Protein AF-A0A0F7VBY9-F1 (afdb_monomer_lite)

Radius of gyration: 22.03 Å; chains: 1; bounding box: 72×27×66 Å

Sequence (175 aa):
MEKEPFGWLVACRAFCVLCANLLYCFVSGFIPGHLGIAGMLTGNLVIAGLLYLLWLSAVSMGIFFLITSEEADARKTQNLVVAFCCSYCAVAGLSFFTNVAAIYGNTGSFVALDPVPFFSVSNLFSFNVPTLVLLSLLFIMWAAGFKMISEMDKVQAGDSLSAFSLSSFSGTSQH

pLDDT: mean 74.49, std 15.65, range [36.25, 94.06]

Structure (mmCIF, N/CA/C/O backbone):
data_AF-A0A0F7VBY9-F1
#
_entry.id   AF-A0A0F7VBY9-F1
#
loop_
_atom_site.group_PDB
_atom_site.id
_atom_site.type_symbol
_atom_site.label_atom_id
_atom_site.label_alt_id
_atom_site.label_comp_id
_atom_site.label_asym_id
_atom_site.label_entity_id
_atom_site.label_seq_id
_atom_site.pdbx_PDB_ins_code
_atom_site.Cartn_x
_atom_site.Cartn_y
_atom_site.Cartn_z
_atom_site.occupancy
_atom_site.B_iso_or_equiv
_atom_site.auth_seq_id
_atom_site.auth_comp_id
_atom_site.auth_asym_id
_atom_site.auth_atom_id
_atom_site.pdbx_PDB_model_num
ATOM 1 N N . MET A 1 1 ? 7.717 -4.569 -30.500 1.00 43.38 1 MET A N 1
ATOM 2 C CA . MET A 1 1 ? 7.264 -4.716 -29.105 1.00 43.38 1 MET A CA 1
ATOM 3 C C . MET A 1 1 ? 6.469 -6.003 -29.039 1.00 43.38 1 MET A C 1
ATOM 5 O O . MET A 1 1 ? 5.389 -6.058 -29.618 1.00 43.38 1 MET A O 1
ATOM 9 N N . GLU A 1 2 ? 7.040 -7.066 -28.474 1.00 48.47 2 GLU A N 1
ATOM 10 C CA . GLU A 1 2 ? 6.245 -8.253 -28.150 1.00 48.47 2 GLU A CA 1
ATOM 11 C C . GLU A 1 2 ? 5.104 -7.809 -27.233 1.00 48.47 2 GLU A C 1
ATOM 13 O O . GLU A 1 2 ? 5.320 -7.043 -26.295 1.00 48.47 2 GLU A O 1
ATOM 18 N N . LYS A 1 3 ? 3.869 -8.205 -27.557 1.00 57.94 3 LYS A N 1
ATOM 19 C CA . LYS A 1 3 ? 2.735 -7.958 -26.667 1.00 57.94 3 LYS A CA 1
ATOM 20 C C . LYS A 1 3 ? 3.030 -8.690 -25.365 1.00 57.94 3 LYS A C 1
ATOM 22 O O . LYS A 1 3 ? 3.086 -9.918 -25.368 1.00 57.94 3 LYS A O 1
ATOM 27 N N . GLU A 1 4 ? 3.204 -7.934 -24.286 1.00 64.25 4 GLU A N 1
ATOM 28 C CA . GLU A 1 4 ? 3.278 -8.485 -22.937 1.00 64.25 4 GLU A CA 1
ATOM 29 C C . GLU A 1 4 ? 2.122 -9.478 -22.732 1.00 64.25 4 GLU A C 1
ATOM 31 O O . GLU A 1 4 ? 0.989 -9.209 -23.161 1.00 64.25 4 GLU A O 1
ATOM 36 N N . PRO A 1 5 ? 2.385 -10.652 -22.135 1.00 76.62 5 PRO A N 1
ATOM 37 C CA . PRO A 1 5 ? 1.370 -11.678 -21.989 1.00 76.62 5 PRO A CA 1
ATOM 38 C C . PRO A 1 5 ? 0.191 -11.121 -21.189 1.00 76.62 5 PRO A C 1
ATOM 40 O O . PRO A 1 5 ? 0.371 -10.420 -20.197 1.00 76.62 5 PRO A O 1
ATOM 43 N N . PHE A 1 6 ? -1.035 -11.469 -21.583 1.00 75.62 6 PHE A N 1
ATOM 44 C CA . PHE A 1 6 ? -2.256 -10.989 -20.921 1.00 75.62 6 PHE A CA 1
ATOM 45 C C . PHE A 1 6 ? -2.226 -11.180 -19.390 1.00 75.62 6 PHE A C 1
ATOM 47 O O . PHE A 1 6 ? -2.711 -10.331 -18.645 1.00 75.62 6 PHE A O 1
ATOM 54 N N . GLY A 1 7 ? -1.585 -12.255 -18.916 1.00 76.00 7 GLY A N 1
ATOM 55 C CA . GLY A 1 7 ? -1.380 -12.516 -17.490 1.00 76.00 7 GLY A CA 1
ATOM 56 C C . GLY A 1 7 ? -0.550 -11.453 -16.758 1.00 76.00 7 GLY A C 1
ATOM 57 O O . GLY A 1 7 ? -0.862 -11.144 -15.611 1.00 76.00 7 GLY A O 1
ATOM 58 N N . TRP A 1 8 ? 0.444 -10.841 -17.409 1.00 78.12 8 TRP A N 1
ATOM 59 C CA . TRP A 1 8 ? 1.224 -9.742 -16.827 1.00 78.12 8 TRP A CA 1
ATOM 60 C C . TRP A 1 8 ? 0.342 -8.522 -16.558 1.00 78.12 8 TRP A C 1
ATOM 62 O O . TRP A 1 8 ? 0.345 -7.977 -15.456 1.00 78.12 8 TRP A O 1
ATOM 72 N N . LEU A 1 9 ? -0.503 -8.155 -17.523 1.00 79.75 9 LEU A N 1
ATOM 73 C CA . LEU A 1 9 ? -1.379 -6.993 -17.393 1.00 79.75 9 LEU A CA 1
ATOM 74 C C . LEU A 1 9 ? -2.411 -7.187 -16.271 1.00 79.75 9 LEU A C 1
ATOM 76 O O . LEU A 1 9 ? -2.681 -6.262 -15.504 1.00 79.75 9 LEU A O 1
ATOM 80 N N . VAL A 1 10 ? -2.943 -8.406 -16.128 1.00 83.38 10 VAL A N 1
ATOM 81 C CA . VAL A 1 10 ? -3.831 -8.781 -15.016 1.00 83.38 10 VAL A CA 1
ATOM 82 C C . VAL A 1 10 ? -3.100 -8.711 -13.670 1.00 83.38 10 VAL A C 1
ATOM 84 O O . VAL A 1 10 ? -3.651 -8.168 -12.711 1.00 83.38 10 VAL A O 1
ATOM 87 N N . ALA A 1 11 ? -1.859 -9.196 -13.590 1.00 83.31 11 ALA A N 1
ATOM 88 C CA . ALA A 1 11 ? -1.058 -9.131 -12.369 1.00 83.31 11 ALA A CA 1
ATOM 89 C C . ALA A 1 11 ? -0.756 -7.681 -11.954 1.00 83.31 11 ALA A C 1
ATOM 91 O O . ALA A 1 11 ? -0.967 -7.318 -10.796 1.00 83.31 11 ALA A O 1
ATOM 92 N N . CYS A 1 12 ? -0.358 -6.825 -12.900 1.00 84.00 12 CYS A N 1
ATOM 93 C CA . CYS A 1 12 ? -0.161 -5.396 -12.656 1.00 84.00 12 CYS A CA 1
ATOM 94 C C . CYS A 1 12 ? -1.446 -4.727 -12.159 1.00 84.00 12 CYS A C 1
ATOM 96 O O . CYS A 1 12 ? -1.410 -3.945 -11.212 1.00 84.00 12 CYS A O 1
ATOM 98 N N . ARG A 1 13 ? -2.603 -5.070 -12.737 1.00 85.81 13 ARG A N 1
ATOM 99 C CA . ARG A 1 13 ? -3.901 -4.561 -12.273 1.00 85.81 13 ARG A CA 1
ATOM 100 C C . ARG A 1 13 ? -4.214 -4.980 -10.840 1.00 85.81 13 ARG A C 1
ATOM 102 O O . ARG A 1 13 ? -4.592 -4.125 -10.042 1.00 85.81 13 ARG A O 1
ATOM 109 N N . ALA A 1 14 ? -4.035 -6.255 -10.505 1.00 87.38 14 ALA A N 1
ATOM 110 C CA . ALA A 1 14 ? -4.258 -6.754 -9.150 1.00 87.38 14 ALA A CA 1
ATOM 111 C C . ALA A 1 14 ? -3.337 -6.061 -8.132 1.00 87.38 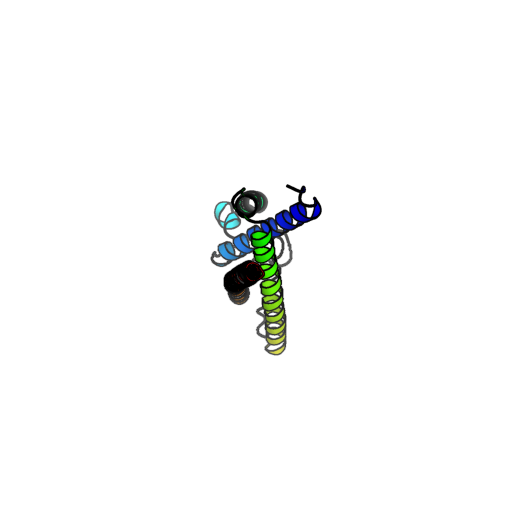14 ALA A C 1
ATOM 113 O O . ALA A 1 14 ? -3.792 -5.628 -7.073 1.00 87.38 14 ALA A O 1
ATOM 114 N N . PHE A 1 15 ? -2.066 -5.879 -8.493 1.00 89.12 15 PHE A N 1
ATOM 115 C CA . PHE A 1 15 ? -1.097 -5.131 -7.702 1.00 89.12 15 PHE A CA 1
ATOM 116 C C . PHE A 1 15 ? -1.539 -3.679 -7.459 1.00 89.12 15 PHE A C 1
ATOM 118 O O . PHE A 1 15 ? -1.546 -3.223 -6.318 1.00 89.12 15 PHE A O 1
ATOM 125 N N . CYS A 1 16 ? -1.987 -2.960 -8.492 1.00 90.75 16 CYS A N 1
ATOM 126 C CA . CYS A 1 16 ? -2.458 -1.583 -8.334 1.00 90.75 16 CYS A CA 1
ATOM 127 C C . CYS A 1 16 ? -3.679 -1.473 -7.407 1.00 90.75 16 CYS A C 1
ATOM 129 O O . CYS A 1 16 ? -3.751 -0.539 -6.607 1.00 90.75 16 CYS A O 1
ATOM 131 N N . VAL A 1 17 ? -4.620 -2.421 -7.487 1.00 90.00 17 VAL A N 1
ATOM 132 C CA . VAL A 1 17 ? -5.787 -2.472 -6.589 1.00 90.00 17 VAL A CA 1
ATOM 133 C C . VAL A 1 17 ? -5.344 -2.712 -5.147 1.00 90.00 17 VAL A C 1
ATOM 135 O O . VAL A 1 17 ? -5.829 -2.042 -4.235 1.00 90.00 17 VAL A O 1
ATOM 138 N N . LEU A 1 18 ? -4.384 -3.616 -4.936 1.00 88.62 18 LEU A N 1
ATOM 139 C CA . LEU A 1 18 ? -3.815 -3.880 -3.617 1.00 88.62 18 LEU A CA 1
ATOM 140 C C . LEU A 1 18 ? -3.132 -2.632 -3.040 1.00 88.62 18 LEU A C 1
ATOM 142 O O . LEU A 1 18 ? -3.399 -2.268 -1.896 1.00 88.62 18 LEU A O 1
ATOM 146 N N . CYS A 1 19 ? -2.316 -1.930 -3.830 1.00 89.38 19 CYS A N 1
ATOM 147 C CA . CYS A 1 19 ? -1.694 -0.674 -3.409 1.00 89.38 19 CYS A CA 1
ATOM 148 C C . CYS A 1 19 ? -2.734 0.399 -3.065 1.00 89.38 19 CYS A C 1
ATOM 150 O O . CYS A 1 19 ? -2.597 1.071 -2.045 1.00 89.38 19 CYS A O 1
ATOM 152 N N . ALA A 1 20 ? -3.788 0.545 -3.876 1.00 89.31 20 ALA A N 1
ATOM 153 C CA . ALA A 1 20 ? -4.869 1.494 -3.613 1.00 89.31 20 ALA A CA 1
ATOM 154 C C . ALA A 1 20 ? -5.595 1.189 -2.292 1.00 89.31 20 ALA A C 1
ATOM 156 O O . ALA A 1 20 ? -5.928 2.113 -1.545 1.00 89.31 20 ALA A O 1
ATOM 157 N N . ASN A 1 21 ? -5.797 -0.097 -1.990 1.00 87.06 21 ASN A N 1
ATOM 158 C CA . ASN A 1 21 ? -6.392 -0.554 -0.741 1.00 87.06 21 ASN A CA 1
ATOM 159 C C . ASN A 1 21 ? -5.482 -0.269 0.461 1.00 87.06 21 ASN A C 1
ATOM 161 O O . ASN A 1 21 ? -5.911 0.370 1.415 1.00 87.06 21 ASN A O 1
ATOM 165 N N . LEU A 1 22 ? -4.204 -0.653 0.391 1.00 85.06 22 LEU A N 1
ATOM 166 C CA . LEU A 1 22 ? -3.232 -0.390 1.458 1.00 85.06 22 LEU A CA 1
ATOM 167 C C . LEU A 1 22 ? -3.062 1.111 1.722 1.00 85.06 22 LEU A C 1
ATOM 169 O O . LEU A 1 22 ? -2.968 1.527 2.876 1.00 85.06 22 LEU A O 1
ATOM 173 N N . LEU A 1 23 ? -3.082 1.936 0.672 1.00 87.50 23 LEU A N 1
ATOM 174 C CA . LEU A 1 23 ? -3.062 3.390 0.807 1.00 87.50 23 LEU A CA 1
ATOM 175 C C . LEU A 1 23 ? -4.332 3.902 1.498 1.00 87.50 23 LEU A C 1
ATOM 177 O O . LEU A 1 23 ? -4.240 4.724 2.406 1.00 87.50 23 LEU A O 1
ATOM 181 N N . TYR A 1 24 ? -5.509 3.394 1.116 1.00 83.94 24 TYR A N 1
ATOM 182 C CA . TYR A 1 24 ? -6.765 3.745 1.781 1.00 83.94 24 TYR A CA 1
ATOM 183 C C . TYR A 1 24 ? -6.722 3.404 3.274 1.00 83.94 24 TYR A C 1
ATOM 185 O O . TYR A 1 24 ? -7.091 4.232 4.108 1.00 83.94 24 TYR A O 1
ATOM 193 N N . CYS A 1 25 ? -6.245 2.202 3.608 1.00 79.56 25 CYS A N 1
ATOM 194 C CA . CYS A 1 25 ? -6.063 1.728 4.975 1.00 79.56 25 CYS A CA 1
ATOM 195 C C . CYS A 1 25 ? -5.116 2.635 5.767 1.00 79.56 25 CYS A C 1
ATOM 197 O O . CYS A 1 25 ? -5.440 3.039 6.880 1.00 79.56 25 CYS A O 1
ATOM 199 N N . PHE A 1 26 ? -3.981 3.008 5.173 1.00 80.12 26 PHE A N 1
ATOM 200 C CA . PHE A 1 26 ? -3.000 3.885 5.802 1.00 80.12 26 PHE A CA 1
ATOM 201 C C . PHE A 1 26 ? -3.587 5.257 6.121 1.00 80.12 26 PHE A C 1
ATOM 203 O O . PHE A 1 26 ? -3.554 5.681 7.271 1.00 80.12 26 PHE A O 1
ATOM 210 N N . VAL A 1 27 ? -4.180 5.926 5.129 1.00 82.25 27 VAL A N 1
ATOM 211 C CA . VAL A 1 27 ? -4.742 7.270 5.319 1.00 82.25 27 VAL A CA 1
ATOM 212 C C . VAL A 1 27 ? -5.932 7.231 6.285 1.00 82.25 27 VAL A C 1
ATOM 214 O O . VAL A 1 27 ? -6.046 8.084 7.163 1.00 82.25 27 VAL A O 1
ATOM 217 N N . SER A 1 28 ? -6.795 6.219 6.168 1.00 77.44 28 SER A N 1
ATOM 218 C CA . SER A 1 28 ? -7.965 6.074 7.039 1.00 77.44 28 SER A CA 1
ATOM 219 C C . SER A 1 28 ? -7.611 5.709 8.476 1.00 77.44 28 SER A C 1
ATOM 221 O O . SER A 1 28 ? -8.368 6.056 9.373 1.00 77.44 28 SER A O 1
ATOM 223 N N . GLY A 1 29 ? -6.491 5.028 8.724 1.00 72.06 29 GLY A N 1
ATOM 224 C CA . GLY A 1 29 ? -6.123 4.632 10.082 1.00 72.06 29 GLY A CA 1
ATOM 225 C C . GLY A 1 29 ? -5.687 5.797 10.974 1.00 72.06 29 GLY A C 1
ATOM 226 O O . GLY A 1 29 ? -5.838 5.711 12.188 1.00 72.06 29 GLY A O 1
ATOM 227 N N . PHE A 1 30 ? -5.238 6.923 10.410 1.00 71.44 30 PHE A N 1
ATOM 228 C CA . PHE A 1 30 ? -4.969 8.144 11.191 1.00 71.44 30 PHE A CA 1
ATOM 229 C C . PHE A 1 30 ? -6.235 8.906 11.589 1.00 71.44 30 PHE A C 1
ATOM 231 O O . PHE A 1 30 ? -6.156 9.927 12.273 1.00 71.44 30 PHE A O 1
ATOM 238 N N . ILE A 1 31 ? -7.397 8.439 11.143 1.00 68.25 31 ILE A N 1
ATOM 239 C CA . ILE A 1 31 ? -8.653 9.150 11.268 1.00 68.25 31 ILE A CA 1
ATOM 240 C C . ILE A 1 31 ? -9.594 8.381 12.202 1.00 68.25 31 ILE A C 1
ATOM 242 O O . ILE A 1 31 ? -9.870 7.203 11.971 1.00 68.25 31 ILE A O 1
ATOM 246 N N . PRO A 1 32 ? -10.133 9.032 13.248 1.00 56.94 32 PRO A N 1
ATOM 247 C CA . PRO A 1 32 ? -11.097 8.392 14.128 1.00 56.94 32 PRO A CA 1
ATOM 248 C C . PRO A 1 32 ? -12.427 8.194 13.386 1.00 56.94 32 PRO A C 1
ATOM 250 O O . PRO A 1 32 ? -13.135 9.153 13.086 1.00 56.94 32 PRO A O 1
ATOM 253 N N . GLY A 1 33 ? -12.788 6.944 13.087 1.00 56.44 33 GLY A N 1
ATOM 254 C CA . GLY A 1 33 ? -14.079 6.631 12.478 1.00 56.44 33 GLY A CA 1
ATOM 255 C C . GLY A 1 33 ? -14.209 5.180 12.026 1.00 56.44 33 GLY A C 1
ATOM 256 O O . GLY A 1 33 ? -13.322 4.633 11.380 1.00 56.44 33 GLY A O 1
ATOM 257 N N . HIS A 1 34 ? -15.369 4.580 12.298 1.00 55.50 34 HIS A N 1
ATOM 258 C CA . HIS A 1 34 ? -15.693 3.175 12.012 1.00 55.50 34 HIS A CA 1
ATOM 259 C C . HIS A 1 34 ? -15.565 2.744 10.531 1.00 55.50 34 HIS A C 1
ATOM 261 O O . HIS A 1 34 ? -15.546 1.549 10.246 1.00 55.50 34 HIS A O 1
ATOM 267 N N . LEU A 1 35 ? -15.492 3.697 9.592 1.00 58.88 35 LEU A N 1
ATOM 268 C CA . LEU A 1 35 ? -15.455 3.478 8.136 1.00 58.88 35 LEU A CA 1
ATOM 269 C C . LEU A 1 35 ? -14.349 4.314 7.440 1.00 58.88 35 LEU A C 1
ATOM 271 O O . LEU A 1 35 ? -14.386 4.523 6.223 1.00 58.88 35 LEU A O 1
ATOM 275 N N . GLY A 1 36 ? -13.379 4.833 8.204 1.00 66.38 36 GLY A N 1
ATOM 276 C CA . GLY A 1 36 ? -12.319 5.705 7.684 1.00 66.38 36 GLY A CA 1
ATOM 277 C C . GLY A 1 36 ? -12.833 7.044 7.135 1.00 66.38 36 GLY A C 1
ATOM 278 O O . GLY A 1 36 ? -13.878 7.545 7.560 1.00 66.38 36 GLY A O 1
ATOM 279 N N . ILE A 1 37 ? -12.120 7.612 6.152 1.00 66.31 37 ILE A N 1
ATOM 280 C CA . ILE A 1 37 ? -12.456 8.915 5.535 1.00 66.31 37 ILE A CA 1
ATOM 281 C C . ILE A 1 37 ? -13.864 8.919 4.931 1.00 66.31 37 ILE A C 1
ATOM 283 O O . ILE A 1 37 ? -14.627 9.866 5.123 1.00 66.31 37 ILE A O 1
ATOM 287 N N . ALA A 1 38 ? -14.230 7.854 4.214 1.00 67.19 38 ALA A N 1
ATOM 288 C CA . ALA A 1 38 ? -15.540 7.750 3.572 1.00 67.19 38 ALA A CA 1
ATOM 289 C C . ALA A 1 38 ? -16.691 7.732 4.597 1.00 67.19 38 ALA A C 1
ATOM 291 O O . ALA A 1 38 ? -17.770 8.281 4.355 1.00 67.19 38 ALA A O 1
ATOM 292 N N . GLY A 1 39 ? -16.427 7.146 5.768 1.00 65.19 39 GLY A N 1
ATOM 293 C CA . GLY A 1 39 ? -17.310 7.163 6.927 1.00 65.19 39 GLY A CA 1
ATOM 294 C C . GLY A 1 39 ? -17.570 8.547 7.483 1.00 65.19 39 GLY A C 1
ATOM 295 O O . GLY A 1 39 ? -18.723 8.917 7.691 1.00 65.19 39 GLY A O 1
ATOM 296 N N . MET A 1 40 ? -16.498 9.310 7.700 1.00 66.00 40 MET A N 1
ATOM 297 C CA . MET A 1 40 ? -16.592 10.674 8.223 1.00 66.00 40 MET A CA 1
ATOM 298 C C . MET A 1 40 ? -17.413 11.594 7.324 1.00 66.00 40 MET A C 1
ATOM 300 O O . MET A 1 40 ? -18.140 12.447 7.821 1.00 66.00 40 MET A O 1
ATOM 304 N N . LEU A 1 41 ? -17.289 11.431 6.007 1.00 67.56 41 LEU A N 1
ATOM 305 C CA . LEU A 1 41 ? -17.942 12.307 5.037 1.00 67.56 41 LEU A CA 1
ATOM 306 C C . LEU A 1 41 ? -19.459 12.110 4.965 1.00 67.56 41 LEU A C 1
ATOM 308 O O . LEU A 1 41 ? -20.167 13.030 4.567 1.00 67.56 41 LEU A O 1
ATOM 312 N N . THR A 1 42 ? -19.960 10.913 5.280 1.00 74.25 42 THR A N 1
ATOM 313 C CA . THR A 1 42 ? -21.329 10.532 4.894 1.00 74.25 42 THR A CA 1
ATOM 314 C C . THR A 1 42 ? -22.161 9.941 6.022 1.00 74.25 42 THR A C 1
ATOM 316 O O . THR A 1 42 ? -23.382 10.077 5.994 1.00 74.25 42 THR A O 1
ATOM 319 N N . GLY A 1 43 ? -21.545 9.247 6.987 1.00 67.69 43 GLY A N 1
ATOM 320 C CA . GLY A 1 43 ? -22.254 8.503 8.035 1.00 67.69 43 GLY A CA 1
ATOM 321 C C . GLY A 1 43 ? -23.142 7.351 7.532 1.00 67.69 43 GLY A C 1
ATOM 322 O O . GLY A 1 43 ? -23.777 6.679 8.340 1.00 67.69 43 GLY A O 1
ATOM 323 N N . ASN A 1 44 ? -23.193 7.094 6.218 1.00 79.38 44 ASN A N 1
ATOM 324 C CA . ASN A 1 44 ? -24.030 6.073 5.592 1.00 79.38 44 ASN A CA 1
ATOM 325 C C . ASN A 1 44 ? -23.152 4.972 4.985 1.00 79.38 44 ASN A C 1
ATOM 327 O O . ASN A 1 44 ? -22.327 5.241 4.113 1.00 79.38 44 ASN A O 1
ATOM 331 N N . LEU A 1 45 ? -23.373 3.724 5.406 1.00 75.38 45 LEU A N 1
ATOM 332 C CA . LEU A 1 45 ? -22.583 2.563 4.982 1.00 75.38 45 LEU A CA 1
ATOM 333 C C . LEU A 1 45 ? -22.557 2.373 3.456 1.00 75.38 45 LEU A C 1
ATOM 335 O O . LEU A 1 45 ? -21.510 2.069 2.888 1.00 75.38 45 LEU A O 1
ATOM 339 N N . VAL A 1 46 ? -23.696 2.565 2.786 1.00 80.75 46 VAL A N 1
ATOM 340 C CA . VAL A 1 46 ? -23.821 2.366 1.334 1.00 80.75 46 VAL A CA 1
ATOM 341 C C . VAL A 1 46 ? -23.003 3.417 0.589 1.00 80.75 46 VAL A C 1
ATOM 343 O O . VAL A 1 46 ? -22.239 3.084 -0.315 1.00 80.75 46 VAL A O 1
ATOM 346 N N . ILE A 1 47 ? -23.113 4.681 1.003 1.00 82.19 47 ILE A N 1
ATOM 347 C CA . ILE A 1 47 ? -22.374 5.783 0.378 1.00 82.19 47 ILE A CA 1
ATOM 348 C C . ILE A 1 47 ? -20.874 5.647 0.667 1.00 82.19 47 ILE A C 1
ATOM 350 O O . ILE A 1 47 ? -20.063 5.804 -0.243 1.00 82.19 47 ILE A O 1
ATOM 354 N N . ALA A 1 48 ? -20.495 5.277 1.894 1.00 80.12 48 ALA A N 1
ATOM 355 C CA . ALA A 1 48 ? -19.105 5.009 2.248 1.00 80.12 48 ALA A CA 1
ATOM 356 C C . ALA A 1 48 ? -18.504 3.876 1.397 1.00 80.12 48 ALA A C 1
ATOM 358 O O . ALA A 1 48 ? -17.381 3.998 0.913 1.00 80.12 48 ALA A O 1
ATOM 359 N N . GLY A 1 49 ? -19.274 2.812 1.147 1.00 80.19 49 GLY A N 1
ATOM 360 C CA . GLY A 1 49 ? -18.888 1.727 0.249 1.00 80.19 49 GLY A CA 1
ATOM 361 C C . GLY A 1 49 ? -18.674 2.189 -1.195 1.00 80.19 49 GLY A C 1
ATOM 362 O O . GLY A 1 49 ? -17.669 1.838 -1.810 1.00 80.19 49 GLY A O 1
ATOM 363 N N . LEU A 1 50 ? -19.572 3.024 -1.730 1.00 86.00 50 LEU A N 1
ATOM 364 C CA . LEU A 1 50 ? -19.419 3.598 -3.073 1.00 86.00 50 LEU A CA 1
ATOM 365 C C . LEU A 1 50 ? -18.186 4.503 -3.178 1.00 86.00 50 LEU A C 1
ATOM 367 O O . LEU A 1 50 ? -17.450 4.415 -4.158 1.00 86.00 50 LEU A O 1
ATOM 371 N N . LEU A 1 51 ? -17.924 5.332 -2.165 1.00 85.88 51 LEU A N 1
ATOM 372 C CA . LEU A 1 51 ? -16.727 6.174 -2.104 1.00 85.88 51 LEU A CA 1
ATOM 373 C C . LEU A 1 51 ? -15.441 5.345 -2.019 1.00 85.88 51 LEU A C 1
ATOM 375 O O . LEU A 1 51 ? -14.452 5.691 -2.659 1.00 85.88 51 LEU A O 1
ATOM 379 N N . TYR A 1 52 ? -15.453 4.234 -1.282 1.00 84.69 52 TYR A N 1
ATOM 380 C CA . TYR A 1 52 ? -14.323 3.310 -1.233 1.00 84.69 52 TYR A CA 1
ATOM 381 C C . TYR A 1 52 ? -14.071 2.632 -2.590 1.00 84.69 52 TYR A C 1
ATOM 383 O O . TYR A 1 52 ? -12.931 2.577 -3.047 1.00 84.69 52 TYR A O 1
ATOM 391 N N . LEU A 1 53 ? -15.117 2.185 -3.294 1.00 87.50 53 LEU A N 1
ATOM 392 C CA . LEU A 1 53 ? -14.980 1.644 -4.654 1.00 87.50 53 LEU A CA 1
ATOM 393 C C . LEU A 1 53 ? -14.474 2.704 -5.645 1.00 87.50 53 LEU A C 1
ATOM 395 O O . LEU A 1 53 ? -13.616 2.418 -6.486 1.00 87.50 53 LEU A O 1
ATOM 399 N N . LEU A 1 54 ? -14.965 3.940 -5.526 1.00 90.56 54 LEU A N 1
ATOM 400 C CA . LEU A 1 54 ? -14.484 5.073 -6.313 1.00 90.56 54 LEU A CA 1
ATOM 401 C C . LEU A 1 54 ? -12.994 5.320 -6.050 1.00 90.56 54 LEU A C 1
ATOM 403 O O . LEU A 1 54 ? -12.221 5.455 -6.993 1.00 90.56 54 LEU A O 1
ATOM 407 N N . TRP A 1 55 ? -12.571 5.313 -4.785 1.00 89.38 55 TRP A N 1
ATOM 408 C CA . TRP A 1 55 ? -11.164 5.430 -4.413 1.00 89.38 55 TRP A CA 1
ATOM 409 C C . TRP A 1 55 ? -10.319 4.311 -5.021 1.00 89.38 55 TRP A C 1
ATOM 411 O O . TRP A 1 55 ? -9.329 4.593 -5.695 1.00 89.38 55 TRP A O 1
ATOM 421 N N . LEU A 1 56 ? -10.716 3.048 -4.823 1.00 90.25 56 LEU A N 1
ATOM 422 C CA . LEU A 1 56 ? -9.984 1.896 -5.351 1.00 90.25 56 LEU A CA 1
ATOM 423 C C . LEU A 1 56 ? -9.806 1.998 -6.863 1.00 90.25 56 LEU A C 1
ATOM 425 O O . LEU A 1 56 ? -8.696 1.824 -7.356 1.00 90.25 56 LEU A O 1
ATOM 429 N N . SER A 1 57 ? -10.876 2.312 -7.592 1.00 90.25 57 SER A N 1
ATOM 430 C CA . SER A 1 57 ? -10.827 2.438 -9.050 1.00 90.25 57 SER A CA 1
ATOM 431 C C . SER A 1 57 ? -9.966 3.619 -9.507 1.00 90.25 57 SER A C 1
ATOM 433 O O . SER A 1 57 ? -9.089 3.429 -10.348 1.00 90.25 57 SER A O 1
ATOM 435 N N . ALA A 1 58 ? -10.150 4.811 -8.931 1.00 92.44 58 ALA A N 1
ATOM 436 C CA . ALA A 1 58 ? -9.407 6.010 -9.309 1.00 92.44 58 ALA A CA 1
ATOM 437 C C . ALA A 1 58 ? -7.908 5.883 -8.997 1.00 92.44 58 ALA A C 1
ATOM 439 O O . ALA A 1 58 ? -7.068 6.100 -9.872 1.00 92.44 58 ALA A O 1
ATOM 440 N N . VAL A 1 59 ? -7.562 5.475 -7.774 1.00 92.62 59 VAL A N 1
ATOM 441 C CA . VAL A 1 59 ? -6.167 5.344 -7.337 1.00 92.62 59 VAL A CA 1
ATOM 442 C C . VAL A 1 59 ? -5.488 4.173 -8.037 1.00 92.62 59 VAL A C 1
ATOM 444 O O . VAL A 1 59 ? -4.372 4.330 -8.524 1.00 92.62 59 VAL A O 1
ATOM 447 N N . SER A 1 60 ? -6.156 3.022 -8.176 1.00 91.88 60 SER A N 1
ATOM 448 C CA . SER A 1 60 ? -5.585 1.898 -8.926 1.00 91.88 60 SER A CA 1
ATOM 449 C C . SER A 1 60 ? -5.356 2.253 -10.392 1.00 91.88 60 SER A C 1
ATOM 451 O O . SER A 1 60 ? -4.356 1.813 -10.953 1.00 91.88 60 SER A O 1
ATOM 453 N N . MET A 1 61 ? -6.258 3.007 -11.030 1.00 89.81 61 MET A N 1
ATOM 454 C CA . MET A 1 61 ? -6.051 3.482 -12.400 1.00 89.81 61 MET A CA 1
ATOM 455 C C . MET A 1 61 ? -4.866 4.442 -12.471 1.00 89.81 61 MET A C 1
ATOM 457 O O . MET A 1 61 ? -4.025 4.275 -13.347 1.00 89.81 61 MET A O 1
ATOM 461 N N . GLY A 1 62 ? -4.761 5.390 -11.536 1.00 89.12 62 GLY A N 1
ATOM 462 C CA . GLY A 1 62 ? -3.629 6.315 -11.458 1.00 89.12 62 GLY A CA 1
ATOM 463 C C . GLY A 1 62 ? -2.289 5.592 -11.310 1.00 89.12 62 GLY A C 1
ATOM 464 O O . GLY A 1 62 ? -1.375 5.838 -12.090 1.00 89.12 62 GLY A O 1
ATOM 465 N N . ILE A 1 63 ? -2.190 4.641 -10.373 1.00 89.25 63 ILE A N 1
ATOM 466 C CA . ILE A 1 63 ? -0.984 3.817 -10.190 1.00 89.25 63 ILE A CA 1
ATOM 467 C C . ILE A 1 63 ? -0.687 3.022 -11.462 1.00 89.25 63 ILE A C 1
ATOM 469 O O . ILE A 1 63 ? 0.460 2.990 -11.893 1.00 89.25 63 ILE A O 1
ATOM 473 N N . PHE A 1 64 ? -1.704 2.418 -12.083 1.00 88.38 64 PHE A N 1
ATOM 474 C CA . PHE A 1 64 ? -1.528 1.656 -13.316 1.00 88.38 64 PHE A CA 1
ATOM 475 C C . PHE A 1 64 ? -0.947 2.528 -14.436 1.00 88.38 64 PHE A C 1
ATOM 477 O O . PHE A 1 64 ? 0.065 2.163 -15.018 1.00 88.38 64 PHE A O 1
ATOM 484 N N . PHE A 1 65 ? -1.510 3.715 -14.675 1.00 85.81 65 PHE A N 1
ATOM 485 C CA . PHE A 1 65 ? -0.970 4.653 -15.663 1.00 85.81 65 PHE A CA 1
ATOM 486 C C . PHE A 1 65 ? 0.466 5.085 -15.356 1.00 85.81 65 PHE A C 1
ATOM 488 O O . PHE A 1 65 ? 1.248 5.245 -16.285 1.00 85.81 65 PHE A O 1
ATOM 495 N N . LEU A 1 66 ? 0.829 5.246 -14.080 1.00 83.38 66 LEU A N 1
ATOM 496 C CA . LEU A 1 66 ? 2.196 5.597 -13.684 1.00 83.38 66 LEU A CA 1
ATOM 497 C C . LEU A 1 66 ? 3.207 4.476 -13.959 1.00 83.38 66 LEU A C 1
ATOM 499 O O . LEU A 1 66 ? 4.358 4.771 -14.266 1.00 83.38 66 LEU A O 1
ATOM 503 N N . ILE A 1 67 ? 2.803 3.208 -13.832 1.00 81.94 67 ILE A N 1
ATOM 504 C CA . ILE A 1 67 ? 3.696 2.056 -14.052 1.00 81.94 67 ILE A CA 1
ATOM 505 C C . ILE A 1 67 ? 3.675 1.536 -15.496 1.00 81.94 67 ILE A C 1
ATOM 507 O O . ILE A 1 67 ? 4.559 0.768 -15.865 1.00 81.94 67 ILE A O 1
ATOM 511 N N . THR A 1 68 ? 2.669 1.905 -16.296 1.00 76.19 68 THR A N 1
ATOM 512 C CA . THR A 1 68 ? 2.535 1.493 -17.706 1.00 76.19 68 THR A CA 1
ATOM 513 C C . THR A 1 68 ? 2.644 2.651 -18.699 1.00 76.19 68 THR A C 1
ATOM 515 O O . THR A 1 68 ? 2.316 2.463 -19.869 1.00 76.19 68 THR A O 1
ATOM 518 N N . SER A 1 69 ? 3.013 3.860 -18.269 1.00 73.38 69 SER A N 1
ATOM 519 C CA . SER A 1 69 ? 3.304 4.955 -19.201 1.00 73.38 69 SER A CA 1
ATOM 520 C C . SER A 1 69 ? 4.489 4.576 -20.097 1.00 73.38 69 SER A C 1
ATOM 522 O O . SER A 1 69 ? 5.339 3.790 -19.691 1.00 73.38 69 SER A O 1
ATOM 524 N N . GLU A 1 70 ? 4.573 5.127 -21.314 1.00 55.47 70 GLU A N 1
ATOM 525 C CA . GLU A 1 70 ? 5.645 4.802 -22.282 1.00 55.47 70 GLU A CA 1
ATOM 526 C C . GLU A 1 70 ? 7.073 5.068 -21.755 1.00 55.47 70 GLU A C 1
ATOM 528 O O . GLU A 1 70 ? 8.039 4.554 -22.309 1.00 55.47 70 GLU A O 1
ATOM 533 N N . GLU A 1 71 ? 7.219 5.823 -20.662 1.00 55.50 71 GLU A N 1
ATOM 534 C CA . GLU A 1 71 ? 8.494 6.065 -19.970 1.00 55.50 71 GLU A CA 1
ATOM 535 C C . GLU A 1 71 ? 8.858 4.982 -18.931 1.00 55.50 71 GLU A C 1
ATOM 537 O O . GLU A 1 71 ? 9.982 4.951 -18.420 1.00 55.50 71 GLU A O 1
ATOM 542 N N . ALA A 1 72 ? 7.919 4.107 -18.568 1.00 59.94 72 ALA A N 1
ATOM 543 C CA . ALA A 1 72 ? 8.108 3.070 -17.565 1.00 59.94 72 ALA A CA 1
ATOM 544 C C . ALA A 1 72 ? 8.595 1.766 -18.217 1.00 59.94 72 ALA A C 1
ATOM 546 O O . ALA A 1 72 ? 7.836 1.024 -18.833 1.00 59.94 72 ALA A O 1
ATOM 547 N N . ASP A 1 73 ? 9.885 1.473 -18.049 1.00 71.62 73 ASP A N 1
ATOM 548 C CA . ASP A 1 73 ? 10.487 0.195 -18.438 1.00 71.62 73 ASP A CA 1
ATOM 549 C C . ASP A 1 73 ? 9.787 -0.981 -17.721 1.00 71.62 73 ASP A C 1
ATOM 551 O O . ASP A 1 73 ?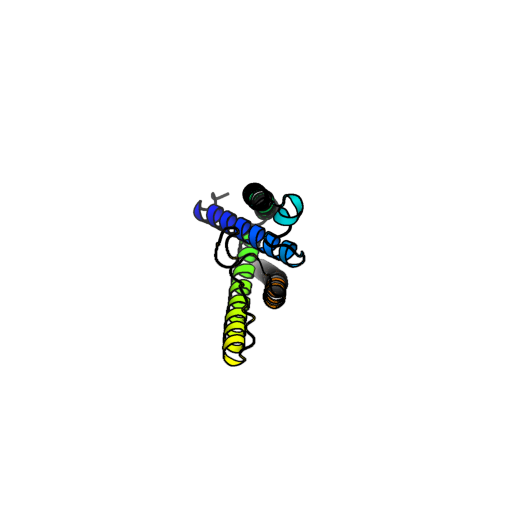 9.629 -0.969 -16.495 1.00 71.62 73 ASP A O 1
ATOM 555 N N . ALA A 1 74 ? 9.399 -2.022 -18.466 1.00 76.06 74 ALA A N 1
ATOM 556 C CA . ALA A 1 74 ? 8.764 -3.229 -17.933 1.00 76.06 74 ALA A CA 1
ATOM 557 C C . ALA A 1 74 ? 9.582 -3.856 -16.793 1.00 76.06 74 ALA A C 1
ATOM 559 O O . ALA A 1 74 ? 9.022 -4.304 -15.787 1.00 76.06 74 ALA A O 1
ATOM 560 N N . ARG A 1 75 ? 10.918 -3.804 -16.896 1.00 78.75 75 ARG A N 1
ATOM 561 C CA . ARG A 1 75 ? 11.833 -4.275 -15.848 1.00 78.75 75 ARG A CA 1
ATOM 562 C C . ARG A 1 75 ? 11.697 -3.463 -14.560 1.00 78.75 75 ARG A C 1
ATOM 564 O O . ARG A 1 75 ? 11.691 -4.022 -13.467 1.00 78.75 75 ARG A O 1
ATOM 571 N N . LYS A 1 76 ? 11.512 -2.145 -14.666 1.00 82.62 76 LYS A N 1
ATOM 572 C CA . LYS A 1 76 ? 11.294 -1.260 -13.513 1.00 82.62 76 LYS A CA 1
ATOM 573 C C . LYS A 1 76 ? 9.983 -1.596 -12.801 1.00 82.62 76 LYS A C 1
ATOM 575 O O . LYS A 1 76 ? 9.954 -1.646 -11.572 1.00 82.62 76 LYS A O 1
ATOM 580 N N . THR A 1 77 ? 8.926 -1.883 -13.557 1.00 83.56 77 THR A N 1
ATOM 581 C CA . THR A 1 77 ? 7.632 -2.312 -13.005 1.00 83.56 77 THR A CA 1
ATOM 582 C C . THR A 1 77 ? 7.729 -3.682 -12.337 1.00 83.56 77 THR A C 1
ATOM 584 O O . THR A 1 77 ? 7.213 -3.861 -11.235 1.00 83.56 77 THR A O 1
ATOM 587 N N . GLN A 1 78 ? 8.462 -4.631 -12.924 1.00 84.25 78 GLN A N 1
ATOM 588 C CA . GLN A 1 78 ? 8.744 -5.920 -12.286 1.00 84.25 78 GLN A CA 1
ATOM 589 C C . GLN A 1 78 ? 9.517 -5.747 -10.973 1.00 84.25 78 GLN A C 1
ATOM 591 O O . GLN A 1 78 ? 9.097 -6.280 -9.947 1.00 84.25 78 GLN A O 1
ATOM 596 N N . ASN A 1 79 ? 10.581 -4.940 -10.964 1.00 87.19 79 ASN A N 1
ATOM 597 C CA . ASN A 1 79 ? 11.361 -4.644 -9.760 1.00 87.19 79 ASN A CA 1
ATOM 598 C C . ASN A 1 79 ? 10.504 -4.007 -8.658 1.00 87.19 79 ASN A C 1
ATOM 600 O O . ASN A 1 79 ? 10.661 -4.335 -7.481 1.00 87.19 79 ASN A O 1
ATOM 604 N N . LEU A 1 80 ? 9.574 -3.123 -9.032 1.00 88.81 80 LEU A N 1
ATOM 605 C CA . LEU A 1 80 ? 8.634 -2.501 -8.104 1.00 88.81 80 LEU A CA 1
ATOM 606 C C . LEU A 1 80 ? 7.728 -3.542 -7.430 1.00 88.81 80 LEU A C 1
ATOM 608 O O . LEU A 1 80 ? 7.569 -3.507 -6.208 1.00 88.81 80 LEU A O 1
ATOM 612 N N . VAL A 1 81 ? 7.164 -4.468 -8.210 1.00 88.31 81 VAL A N 1
ATOM 613 C CA . VAL A 1 81 ? 6.285 -5.536 -7.706 1.00 88.31 81 VAL A CA 1
ATOM 614 C C . VAL A 1 81 ? 7.069 -6.547 -6.867 1.00 88.31 81 VAL A C 1
ATOM 616 O O . VAL A 1 81 ? 6.615 -6.934 -5.794 1.00 88.31 81 VAL A O 1
ATOM 619 N N . VAL A 1 82 ? 8.272 -6.939 -7.295 1.00 89.12 82 VAL A N 1
ATOM 620 C CA . VAL A 1 82 ? 9.138 -7.860 -6.538 1.00 89.12 82 VAL A CA 1
ATOM 621 C C . VAL A 1 82 ? 9.531 -7.254 -5.190 1.00 89.12 82 VAL A C 1
ATOM 623 O O . VAL A 1 82 ? 9.387 -7.913 -4.159 1.00 89.12 82 VAL A O 1
ATOM 626 N N . ALA A 1 83 ? 9.958 -5.987 -5.168 1.00 90.06 83 ALA A N 1
ATOM 627 C CA . ALA A 1 83 ? 10.268 -5.277 -3.928 1.00 90.06 83 ALA A CA 1
ATOM 628 C C . ALA A 1 83 ? 9.073 -5.255 -2.966 1.00 90.06 83 ALA A C 1
ATOM 630 O O . ALA A 1 83 ? 9.246 -5.447 -1.759 1.00 90.06 83 ALA A O 1
ATOM 631 N N . PHE A 1 84 ? 7.863 -5.049 -3.497 1.00 90.94 84 PHE A N 1
ATOM 632 C CA . PHE A 1 84 ? 6.639 -5.088 -2.708 1.00 90.94 84 PHE A CA 1
ATOM 633 C C . PHE A 1 84 ? 6.399 -6.477 -2.113 1.00 90.94 84 PHE A C 1
ATOM 635 O O . PHE A 1 84 ? 6.238 -6.583 -0.902 1.00 90.94 84 PHE A O 1
ATOM 642 N N . CYS A 1 85 ? 6.426 -7.538 -2.924 1.00 89.31 85 CYS A N 1
ATOM 643 C CA . CYS A 1 85 ? 6.189 -8.907 -2.460 1.00 89.31 85 CYS A CA 1
ATOM 644 C C . CYS A 1 85 ? 7.176 -9.319 -1.361 1.00 89.31 85 CYS A C 1
ATOM 646 O O . CYS A 1 85 ? 6.763 -9.828 -0.321 1.00 89.31 85 CYS A O 1
ATOM 648 N N . CYS A 1 86 ? 8.470 -9.040 -1.546 1.00 91.12 86 CYS A N 1
ATOM 649 C CA . CYS A 1 86 ? 9.494 -9.332 -0.542 1.00 91.12 86 CYS A CA 1
ATOM 650 C C . CYS A 1 86 ? 9.243 -8.574 0.770 1.00 91.12 86 CYS A C 1
ATOM 652 O O . CYS A 1 86 ? 9.330 -9.150 1.855 1.00 91.12 86 CYS A O 1
ATOM 654 N N . SER A 1 87 ? 8.890 -7.290 0.672 1.00 91.94 87 SER A N 1
ATOM 655 C CA . SER A 1 87 ? 8.580 -6.459 1.839 1.00 91.94 87 SER A CA 1
ATOM 656 C C . SER A 1 87 ? 7.315 -6.940 2.547 1.00 91.94 87 SER A C 1
ATOM 658 O O . SER A 1 87 ? 7.296 -7.037 3.772 1.00 91.94 87 SER A O 1
ATOM 660 N N . TYR A 1 88 ? 6.285 -7.314 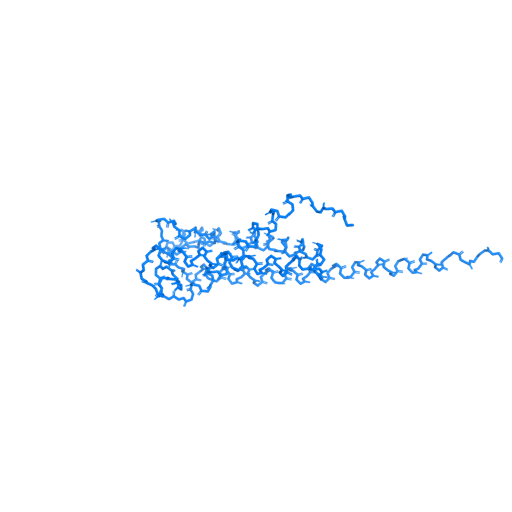1.785 1.00 89.69 88 TYR A N 1
ATOM 661 C CA . TYR A 1 88 ? 5.046 -7.875 2.311 1.00 89.69 88 TYR A CA 1
ATOM 662 C C . TYR A 1 88 ? 5.303 -9.162 3.086 1.00 89.69 88 TYR A C 1
ATOM 664 O O . TYR A 1 88 ? 4.876 -9.269 4.229 1.00 89.69 88 TYR A O 1
ATOM 672 N N . CYS A 1 89 ? 6.064 -10.105 2.522 1.00 88.75 89 CYS A N 1
ATOM 673 C CA . CYS A 1 89 ? 6.445 -11.338 3.209 1.00 88.75 89 CYS A CA 1
ATOM 674 C C . CYS A 1 89 ? 7.176 -11.067 4.533 1.00 88.75 89 CYS A C 1
ATOM 676 O O . CYS A 1 89 ? 6.861 -11.692 5.545 1.00 88.75 89 CYS A O 1
ATOM 678 N N . ALA A 1 90 ? 8.121 -10.122 4.546 1.00 89.00 90 ALA A N 1
ATOM 679 C CA . ALA A 1 90 ? 8.860 -9.768 5.756 1.00 89.00 90 ALA A CA 1
ATOM 680 C C . ALA A 1 90 ? 7.937 -9.190 6.841 1.00 89.00 90 ALA A C 1
ATOM 682 O O . ALA A 1 90 ? 7.964 -9.635 7.990 1.00 89.00 90 ALA A O 1
ATOM 683 N N . VAL A 1 91 ? 7.078 -8.236 6.477 1.00 88.62 91 VAL A N 1
ATOM 684 C CA . VAL A 1 91 ? 6.156 -7.593 7.421 1.00 88.62 91 VAL A CA 1
ATOM 685 C C . VAL A 1 91 ? 5.038 -8.542 7.863 1.00 88.62 91 VAL A C 1
ATOM 687 O O . VAL A 1 91 ? 4.655 -8.518 9.030 1.00 88.62 91 VAL A O 1
ATOM 690 N N . ALA A 1 92 ? 4.560 -9.433 6.994 1.00 85.62 92 ALA A N 1
ATOM 691 C CA . ALA A 1 92 ? 3.612 -10.489 7.351 1.00 85.62 92 ALA A CA 1
ATOM 692 C C . ALA A 1 92 ? 4.220 -11.466 8.368 1.00 85.62 92 ALA A C 1
ATOM 694 O O . ALA A 1 92 ? 3.574 -11.808 9.358 1.00 85.62 92 ALA A O 1
ATOM 695 N N . GLY A 1 93 ? 5.490 -11.843 8.187 1.00 84.69 93 GLY A N 1
ATOM 696 C CA . GLY A 1 93 ? 6.237 -12.618 9.177 1.00 84.69 93 GLY A CA 1
ATOM 697 C C . GLY A 1 93 ? 6.331 -11.900 10.527 1.00 84.69 93 GLY A C 1
ATOM 698 O O . GLY A 1 93 ? 6.054 -12.498 11.565 1.00 84.69 93 GLY A O 1
ATOM 699 N N . LEU A 1 94 ? 6.639 -10.599 10.528 1.00 86.12 94 LEU A N 1
ATOM 700 C CA . LEU A 1 94 ? 6.643 -9.791 11.754 1.00 86.12 94 LEU A CA 1
ATOM 701 C C . LEU A 1 94 ? 5.260 -9.740 12.412 1.00 86.12 94 LEU A C 1
ATOM 703 O O . LEU A 1 94 ? 5.164 -9.954 13.617 1.00 86.12 94 LEU A O 1
ATOM 707 N N . SER A 1 95 ? 4.201 -9.526 11.628 1.00 84.94 95 SER A N 1
ATOM 708 C CA . SER A 1 95 ? 2.812 -9.531 12.101 1.00 84.94 95 SER A CA 1
ATOM 709 C C . SER A 1 95 ? 2.431 -10.857 12.764 1.00 84.94 95 SER A C 1
ATOM 711 O O . SER A 1 95 ? 1.670 -10.872 13.730 1.00 84.94 95 SER A O 1
ATOM 713 N N . PHE A 1 96 ? 2.937 -11.981 12.255 1.00 84.12 96 PHE A N 1
ATOM 714 C CA . PHE A 1 96 ? 2.722 -13.284 12.872 1.00 84.12 96 PHE A CA 1
ATOM 715 C C . PHE A 1 96 ? 3.377 -13.350 14.258 1.00 84.12 96 PHE A C 1
ATOM 717 O O . PHE A 1 96 ? 2.707 -13.671 15.239 1.00 84.12 96 PHE A O 1
ATOM 724 N N . P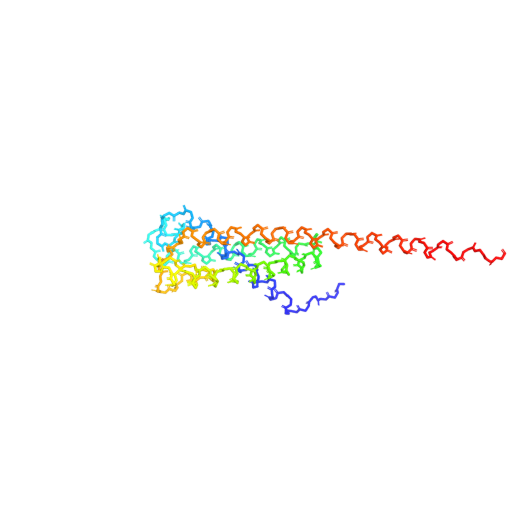HE A 1 97 ? 4.657 -12.984 14.371 1.00 84.00 97 PHE A N 1
ATOM 725 C CA . PHE A 1 97 ? 5.365 -13.013 15.655 1.00 84.00 97 PHE A CA 1
ATOM 726 C C . PHE A 1 97 ? 4.788 -12.031 16.679 1.00 84.00 97 PHE A C 1
ATOM 728 O O . PHE A 1 97 ? 4.687 -12.377 17.857 1.00 84.00 97 PHE A O 1
ATOM 735 N N . THR A 1 98 ? 4.367 -10.835 16.257 1.00 80.88 98 THR A N 1
ATOM 736 C CA . THR A 1 98 ? 3.718 -9.868 17.154 1.00 80.88 98 THR A CA 1
ATOM 737 C C . THR A 1 98 ? 2.384 -10.393 17.671 1.00 80.88 98 THR A C 1
ATOM 739 O O . THR A 1 98 ? 2.105 -10.257 18.860 1.00 80.88 98 THR A O 1
ATOM 742 N N . ASN A 1 99 ? 1.590 -11.054 16.824 1.00 82.81 99 ASN A N 1
ATOM 743 C CA . ASN A 1 99 ? 0.334 -11.677 17.239 1.00 82.81 99 ASN A CA 1
ATOM 744 C C . ASN A 1 99 ? 0.563 -12.842 18.206 1.00 82.81 99 ASN A C 1
ATOM 746 O O . ASN A 1 99 ? -0.130 -12.938 19.216 1.00 82.81 99 ASN A O 1
ATOM 750 N N . VAL A 1 100 ? 1.568 -13.685 17.958 1.00 82.81 100 VAL A N 1
ATOM 751 C CA . VAL A 1 100 ? 1.963 -14.751 18.891 1.00 82.81 100 VAL A CA 1
ATOM 752 C C . VAL A 1 100 ? 2.369 -14.161 20.247 1.00 82.81 100 VAL A C 1
ATOM 754 O O . VAL A 1 100 ? 1.871 -14.600 21.284 1.00 82.81 100 VAL A O 1
ATOM 757 N N . ALA A 1 101 ? 3.209 -13.124 20.258 1.00 82.38 101 ALA A N 1
ATOM 758 C CA . ALA A 1 101 ? 3.614 -12.441 21.485 1.00 82.38 101 ALA A CA 1
ATOM 759 C C . ALA A 1 101 ? 2.424 -11.804 22.223 1.00 82.38 101 ALA A C 1
ATOM 761 O O . ALA A 1 101 ? 2.363 -11.874 23.449 1.00 82.38 101 ALA A O 1
ATOM 762 N N . ALA A 1 102 ? 1.456 -11.231 21.501 1.00 79.38 102 ALA A N 1
ATOM 763 C CA . ALA A 1 102 ? 0.248 -10.657 22.088 1.00 79.38 102 ALA A CA 1
ATOM 764 C C . ALA A 1 102 ? -0.655 -11.710 22.757 1.00 79.38 102 ALA A C 1
ATOM 766 O O . ALA A 1 102 ? -1.240 -11.425 23.804 1.00 79.38 102 ALA A O 1
ATOM 767 N N . ILE A 1 103 ? -0.728 -12.927 22.200 1.00 80.88 103 ILE A N 1
ATOM 768 C CA . ILE A 1 103 ? -1.438 -14.063 22.814 1.00 80.88 103 ILE A CA 1
ATOM 769 C C . ILE A 1 103 ? -0.747 -14.471 24.116 1.00 80.88 103 ILE A C 1
ATOM 771 O O . ILE A 1 103 ? -1.395 -14.537 25.158 1.00 80.88 103 ILE A O 1
ATOM 775 N N . TYR A 1 104 ? 0.569 -14.704 24.080 1.00 83.62 104 TYR A N 1
ATOM 776 C CA . TYR A 1 104 ? 1.321 -15.126 25.268 1.00 83.62 104 TYR A CA 1
ATOM 777 C C . TYR A 1 104 ? 1.401 -14.038 26.348 1.00 83.62 104 TYR A C 1
ATOM 779 O O . TYR A 1 104 ? 1.412 -14.351 27.535 1.00 83.62 104 TYR A O 1
ATOM 787 N N . GLY A 1 105 ? 1.442 -12.768 25.946 1.00 80.25 105 GLY A N 1
ATOM 788 C CA . GLY A 1 105 ? 1.468 -11.611 26.841 1.00 80.25 105 GLY A CA 1
ATOM 789 C C . GLY A 1 105 ? 0.090 -11.127 27.300 1.00 80.25 105 GLY A C 1
ATOM 790 O O . GLY A 1 105 ? 0.025 -10.177 28.073 1.00 80.25 105 GLY A O 1
ATOM 791 N N . ASN A 1 106 ? -0.999 -11.745 26.827 1.00 77.50 106 ASN A N 1
ATOM 792 C CA . ASN A 1 106 ? -2.386 -11.385 27.134 1.00 77.50 106 ASN A CA 1
ATOM 793 C C . ASN A 1 106 ? -2.716 -9.886 26.931 1.00 77.50 106 ASN A C 1
ATOM 795 O O . ASN A 1 106 ? -3.474 -9.292 27.696 1.00 77.50 106 ASN A O 1
ATOM 799 N N . THR A 1 107 ? -2.131 -9.253 25.909 1.00 71.25 107 THR A N 1
ATOM 800 C CA . THR A 1 107 ? -2.304 -7.813 25.635 1.00 71.25 107 THR A CA 1
ATOM 801 C C . THR A 1 107 ? -3.498 -7.503 24.728 1.00 71.25 107 THR A C 1
ATOM 803 O O . THR A 1 107 ? -3.880 -6.341 24.610 1.00 71.25 107 THR A O 1
ATOM 806 N N . GLY A 1 108 ? -4.098 -8.512 24.078 1.00 62.50 108 GLY A N 1
ATOM 807 C CA . GLY A 1 108 ? -5.333 -8.393 23.282 1.00 62.50 108 GLY A CA 1
ATOM 808 C C . GLY A 1 108 ? -5.246 -7.522 22.017 1.00 62.50 108 GLY A C 1
ATOM 809 O O . GLY A 1 108 ? -6.245 -7.360 21.320 1.00 62.50 108 GLY A O 1
ATOM 810 N N . SER A 1 109 ? -4.075 -6.959 21.701 1.00 66.06 109 SER A N 1
ATOM 811 C CA . SER A 1 109 ? -3.870 -6.065 20.557 1.00 66.06 109 SER A CA 1
ATOM 812 C C . SER A 1 109 ? -3.269 -6.828 19.378 1.00 66.06 109 SER A C 1
ATOM 814 O O . SER A 1 109 ? -2.056 -7.017 19.296 1.00 66.06 109 SER A O 1
ATOM 816 N N . PHE A 1 110 ? -4.136 -7.284 18.476 1.00 69.12 110 PHE A N 1
ATOM 817 C CA . PHE A 1 110 ? -3.755 -8.068 17.301 1.00 69.12 110 PHE A CA 1
ATOM 818 C C . PHE A 1 110 ? -3.508 -7.180 16.087 1.00 69.12 110 PHE A C 1
ATOM 820 O O . PHE A 1 110 ? -4.290 -6.282 15.786 1.00 69.12 110 PHE A O 1
ATOM 827 N N . VAL A 1 111 ? -2.433 -7.447 15.364 1.00 68.81 111 VAL A N 1
ATOM 828 C CA . VAL A 1 111 ? -2.139 -6.840 14.073 1.00 68.81 111 VAL A CA 1
ATOM 829 C C . VAL A 1 111 ? -2.965 -7.532 12.996 1.00 68.81 111 VAL A C 1
ATOM 831 O O . VAL A 1 111 ? -2.915 -8.757 12.862 1.00 68.81 111 VAL A O 1
ATOM 834 N N . ALA A 1 112 ? -3.658 -6.735 12.188 1.00 68.69 112 ALA A N 1
ATOM 835 C CA . ALA A 1 112 ? -4.330 -7.184 10.976 1.00 68.69 112 ALA A CA 1
ATOM 836 C C . ALA A 1 112 ? -3.629 -6.568 9.756 1.00 68.69 112 ALA A C 1
ATOM 838 O O . ALA A 1 112 ? -4.023 -5.509 9.273 1.00 68.69 112 ALA A O 1
ATOM 839 N N . LEU A 1 113 ? -2.539 -7.201 9.302 1.00 66.62 113 LEU A N 1
ATOM 840 C CA . LEU A 1 113 ? -1.789 -6.729 8.132 1.00 66.62 113 LEU A CA 1
ATOM 841 C C . LEU A 1 113 ? -2.536 -7.005 6.823 1.00 66.62 113 LEU A C 1
ATOM 843 O O . LEU A 1 113 ? -2.477 -6.188 5.904 1.00 66.62 113 LEU A O 1
ATOM 847 N N . ASP A 1 114 ? -3.241 -8.139 6.747 1.00 62.03 114 ASP A N 1
ATOM 848 C CA . ASP A 1 114 ? -4.120 -8.423 5.620 1.00 62.03 114 ASP A CA 1
ATOM 849 C C . ASP A 1 114 ? -5.207 -7.349 5.608 1.00 62.03 114 ASP A C 1
ATOM 851 O O . ASP A 1 114 ? -5.930 -7.204 6.603 1.00 62.03 114 ASP A O 1
ATOM 855 N N . PRO A 1 115 ? -5.327 -6.561 4.527 1.00 54.69 115 PRO A N 1
ATOM 856 C CA . PRO A 1 115 ? -6.309 -5.508 4.494 1.00 54.69 115 PRO A CA 1
ATOM 857 C C . PRO A 1 115 ? -7.677 -6.172 4.409 1.00 54.69 115 PRO A C 1
ATOM 859 O O . PRO A 1 115 ? -8.122 -6.629 3.355 1.00 54.69 115 PRO A O 1
ATOM 862 N N . VAL A 1 116 ? -8.316 -6.258 5.571 1.00 52.72 116 VAL A N 1
ATOM 863 C CA . VAL A 1 116 ? -9.673 -6.742 5.739 1.00 52.72 116 VAL A CA 1
ATOM 864 C C . VAL A 1 116 ? -10.539 -5.997 4.717 1.00 52.72 116 VAL A C 1
ATOM 866 O O . VAL A 1 116 ? -10.513 -4.761 4.694 1.00 52.72 116 VAL A O 1
ATOM 869 N N . PRO A 1 117 ? -11.257 -6.701 3.820 1.00 53.75 117 PRO A N 1
ATOM 870 C CA . PRO A 1 117 ? -12.085 -6.031 2.831 1.00 53.75 117 PRO A CA 1
ATOM 871 C C . PRO A 1 117 ? -13.061 -5.104 3.554 1.00 53.75 117 PRO A C 1
ATOM 873 O O . PRO A 1 117 ? -13.567 -5.448 4.620 1.00 53.75 117 PRO A O 1
ATOM 876 N N . PHE A 1 118 ? -13.338 -3.941 2.963 1.00 47.03 118 PHE A N 1
ATOM 877 C CA . PHE A 1 118 ? -14.151 -2.862 3.547 1.00 47.03 118 PHE A CA 1
ATOM 878 C C . PHE A 1 118 ? -15.526 -3.316 4.090 1.00 47.03 118 PHE A C 1
ATOM 880 O O . PHE A 1 118 ? -16.122 -2.632 4.915 1.00 47.03 118 PHE A O 1
ATOM 887 N N . PHE A 1 119 ? -16.010 -4.490 3.661 1.00 46.50 119 PHE A N 1
ATOM 888 C CA . PHE A 1 119 ? -17.263 -5.122 4.087 1.00 46.50 119 PHE A CA 1
ATOM 889 C C . PHE A 1 119 ? -17.102 -6.357 4.990 1.00 46.50 119 PHE A C 1
ATOM 891 O O . PHE A 1 119 ? -18.071 -7.092 5.178 1.00 46.50 119 PHE A O 1
ATOM 898 N N . SER A 1 120 ? -15.923 -6.637 5.550 1.00 47.16 120 SER A N 1
ATOM 899 C CA . SER A 1 120 ? -15.806 -7.733 6.515 1.00 47.16 120 SER A CA 1
ATOM 900 C C . SER A 1 120 ? -16.527 -7.354 7.805 1.00 47.16 120 SER A C 1
ATOM 902 O O . SER A 1 120 ? -16.088 -6.504 8.578 1.00 47.16 120 SER A O 1
ATOM 904 N N . VAL A 1 121 ? -17.659 -8.011 8.024 1.00 38.47 121 VAL A N 1
ATOM 905 C CA . VAL A 1 121 ? -18.660 -7.736 9.065 1.00 38.47 121 VAL A CA 1
ATOM 906 C C . VAL A 1 121 ? -18.136 -7.986 10.495 1.00 38.47 121 VAL A C 1
ATOM 908 O O . VAL A 1 121 ? -18.844 -7.740 11.464 1.00 38.47 121 VAL A O 1
ATOM 911 N N . SER A 1 122 ? -16.898 -8.453 10.673 1.00 40.19 122 SER A N 1
ATOM 912 C CA . SER A 1 122 ? -16.407 -8.969 11.959 1.00 40.19 122 SER A CA 1
ATOM 913 C C . SER A 1 122 ? -15.488 -8.046 12.764 1.00 40.19 122 SER A C 1
ATOM 915 O O . SER A 1 122 ? -15.263 -8.336 13.934 1.00 40.19 122 SER A O 1
ATOM 917 N N . ASN A 1 123 ? -14.990 -6.935 12.217 1.00 41.28 123 ASN A N 1
ATOM 918 C CA . ASN A 1 123 ? -14.398 -5.861 13.022 1.00 41.28 123 ASN A CA 1
ATOM 919 C C . ASN A 1 123 ? -14.311 -4.586 12.185 1.00 41.28 123 ASN A C 1
ATOM 921 O O . ASN A 1 123 ? -13.455 -4.463 11.309 1.00 41.28 123 ASN A O 1
ATOM 925 N N . LEU A 1 124 ? -15.217 -3.642 12.459 1.00 44.28 124 LEU A N 1
ATOM 926 C CA . LEU A 1 124 ? -15.121 -2.280 11.943 1.00 44.28 124 LEU A CA 1
ATOM 927 C C . LEU A 1 124 ? -13.724 -1.751 12.253 1.00 44.28 124 LEU A C 1
ATOM 929 O O . LEU A 1 124 ? -13.311 -1.855 13.404 1.00 44.28 124 LEU A O 1
ATOM 933 N N . PHE A 1 125 ? -13.041 -1.214 11.240 1.00 48.03 125 PHE A N 1
ATOM 934 C CA . PHE A 1 125 ? -11.699 -0.630 11.272 1.00 48.03 125 PHE A CA 1
ATOM 935 C C . PHE A 1 125 ? -11.343 0.062 12.599 1.00 48.03 125 PHE A C 1
ATOM 937 O O . PHE A 1 125 ? -11.379 1.281 12.725 1.00 48.03 125 PHE A O 1
ATOM 944 N N . SER A 1 126 ? -10.934 -0.717 13.593 1.00 48.56 126 SER A N 1
ATOM 945 C CA . SER A 1 126 ? -10.074 -0.251 14.661 1.00 48.56 126 SER A CA 1
ATOM 946 C C . SER A 1 126 ? -8.684 -0.529 14.131 1.00 48.56 126 SER A C 1
ATOM 948 O O . SER A 1 126 ? -8.108 -1.585 14.392 1.00 48.56 126 SER A O 1
ATOM 950 N N . PHE A 1 127 ? -8.187 0.361 13.266 1.00 56.88 127 PHE A N 1
ATOM 951 C CA . PHE A 1 127 ? -6.765 0.369 12.955 1.00 56.88 127 PHE A CA 1
ATOM 952 C C . PHE A 1 127 ? -6.051 0.649 14.265 1.00 56.88 127 PHE A C 1
ATOM 954 O O . PHE A 1 127 ? -5.896 1.793 14.687 1.00 56.88 127 PHE A O 1
ATOM 961 N N . ASN A 1 128 ? -5.679 -0.417 14.961 1.00 66.31 128 ASN A N 1
ATOM 962 C CA . ASN A 1 128 ? -4.885 -0.271 16.151 1.00 66.31 128 ASN A CA 1
ATOM 963 C C . ASN A 1 128 ? -3.508 0.258 15.737 1.00 66.31 128 ASN A C 1
ATOM 965 O O . ASN A 1 128 ? -3.003 -0.002 14.640 1.00 66.31 128 ASN A O 1
ATOM 969 N N . VAL A 1 129 ? -2.898 1.022 16.637 1.00 75.38 129 VAL A N 1
ATOM 970 C CA . VAL A 1 129 ? -1.565 1.602 16.437 1.00 75.38 129 VAL A CA 1
ATOM 971 C C . VAL A 1 129 ? -0.551 0.570 15.899 1.00 75.38 129 VAL A C 1
ATOM 973 O O . VAL A 1 129 ? 0.173 0.907 14.964 1.00 75.38 129 VAL A O 1
ATOM 976 N N . PRO A 1 130 ? -0.528 -0.699 16.366 1.00 76.31 130 PRO A N 1
ATOM 977 C CA . PRO A 1 130 ? 0.357 -1.727 15.812 1.00 76.31 130 PRO A CA 1
ATOM 978 C C . PRO A 1 130 ? 0.185 -2.004 14.311 1.00 76.31 130 PRO A C 1
ATOM 980 O O . PRO A 1 130 ? 1.181 -2.162 13.605 1.00 76.31 130 PRO A O 1
ATOM 983 N N . THR A 1 131 ? -1.050 -2.030 13.802 1.00 79.06 131 THR A N 1
ATOM 984 C CA . THR A 1 131 ? -1.310 -2.251 12.370 1.00 79.06 131 THR A CA 1
ATOM 985 C C . THR A 1 131 ? -0.797 -1.083 11.531 1.00 79.06 131 THR A C 1
ATOM 987 O O . THR A 1 131 ? -0.151 -1.302 10.509 1.00 79.06 131 THR A O 1
ATOM 990 N N . LEU A 1 132 ? -0.989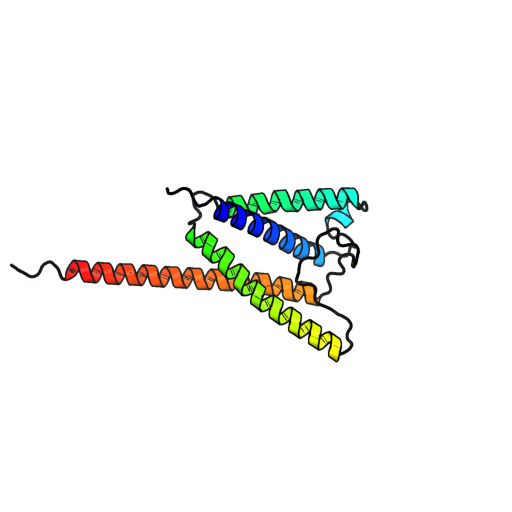 0.158 11.989 1.00 79.94 132 LEU A N 1
ATOM 991 C CA . LEU A 1 132 ? -0.437 1.343 11.320 1.00 79.94 132 LEU A CA 1
ATOM 992 C C . LEU A 1 132 ? 1.091 1.357 11.310 1.00 79.94 132 LEU A C 1
ATOM 994 O O . LEU A 1 132 ? 1.697 1.736 10.307 1.00 79.94 132 LEU A O 1
ATOM 998 N N . VAL A 1 133 ? 1.722 0.928 12.404 1.00 85.38 133 VAL A N 1
ATOM 999 C CA . VAL A 1 133 ? 3.184 0.825 12.494 1.00 85.38 133 VAL A CA 1
ATOM 1000 C C . VAL A 1 133 ? 3.714 -0.176 11.469 1.00 85.38 133 VAL A C 1
ATOM 1002 O O . VAL A 1 133 ? 4.641 0.145 10.727 1.00 85.38 133 VAL A O 1
ATOM 1005 N N . LEU A 1 134 ? 3.107 -1.359 11.367 1.00 86.56 134 LEU A N 1
ATOM 1006 C CA . LEU A 1 134 ? 3.542 -2.375 10.407 1.00 86.56 134 LEU A CA 1
ATOM 1007 C C . LEU A 1 134 ? 3.228 -1.992 8.959 1.00 86.56 134 LEU A C 1
ATOM 1009 O O . LEU A 1 134 ? 4.042 -2.245 8.074 1.00 86.56 134 LEU A O 1
ATOM 1013 N N . LEU A 1 135 ? 2.116 -1.300 8.712 1.00 86.94 135 LEU A N 1
ATOM 1014 C CA . LEU A 1 135 ? 1.805 -0.753 7.395 1.00 86.94 135 LEU A CA 1
ATOM 1015 C C . LEU A 1 135 ? 2.805 0.344 6.985 1.00 86.94 135 LEU A C 1
ATOM 1017 O O . LEU A 1 135 ? 3.258 0.377 5.843 1.00 86.94 135 LEU A O 1
ATOM 1021 N N . SER A 1 136 ? 3.221 1.194 7.928 1.00 89.56 136 SER A N 1
ATOM 1022 C CA . SER A 1 136 ? 4.296 2.173 7.707 1.00 89.56 136 SER A CA 1
ATOM 1023 C C . SER A 1 136 ? 5.617 1.476 7.377 1.00 89.56 136 SER A C 1
ATOM 1025 O O . SER A 1 136 ? 6.303 1.853 6.427 1.00 89.56 136 SER A O 1
ATOM 1027 N N . LEU A 1 137 ? 5.957 0.427 8.134 1.00 91.56 137 LEU A N 1
ATOM 1028 C CA . LEU A 1 137 ? 7.159 -0.371 7.911 1.00 91.56 137 LEU A CA 1
ATOM 1029 C C . LEU A 1 137 ? 7.145 -1.033 6.528 1.00 91.56 137 LEU A C 1
ATOM 1031 O O . LEU A 1 137 ? 8.167 -1.017 5.847 1.00 91.56 137 LEU A O 1
ATOM 1035 N N . LEU A 1 138 ? 5.991 -1.541 6.083 1.00 92.06 138 LEU A N 1
ATOM 1036 C CA . LEU A 1 138 ? 5.813 -2.099 4.742 1.00 92.06 138 LEU A CA 1
ATOM 1037 C C . LEU A 1 138 ? 6.162 -1.077 3.659 1.00 92.06 138 LEU A C 1
ATOM 1039 O O . LEU A 1 138 ? 6.948 -1.394 2.769 1.00 92.06 138 LEU A O 1
ATOM 1043 N N . PHE A 1 139 ? 5.636 0.149 3.741 1.00 91.62 139 PHE A N 1
ATOM 1044 C CA . PHE A 1 139 ? 5.948 1.194 2.759 1.00 91.62 139 PHE A CA 1
ATOM 1045 C C . PHE A 1 139 ? 7.428 1.592 2.773 1.00 91.62 139 PHE A C 1
ATOM 1047 O O . PHE A 1 139 ? 8.022 1.763 1.708 1.00 91.62 139 PHE A O 1
ATOM 1054 N N . ILE A 1 140 ? 8.042 1.697 3.955 1.00 93.81 140 ILE A N 1
ATOM 1055 C CA . ILE A 1 140 ? 9.470 2.021 4.093 1.00 93.81 140 ILE A CA 1
ATOM 1056 C C . ILE A 1 140 ? 10.335 0.916 3.478 1.00 93.81 140 ILE A C 1
ATOM 1058 O O . ILE A 1 140 ? 11.218 1.205 2.669 1.00 93.81 140 ILE A O 1
ATOM 1062 N N . MET A 1 141 ? 10.074 -0.345 3.833 1.00 93.69 141 MET A N 1
ATOM 1063 C CA . MET A 1 141 ? 10.810 -1.494 3.302 1.00 93.69 141 MET A CA 1
ATOM 1064 C C . MET A 1 141 ? 10.623 -1.629 1.796 1.00 93.69 141 MET A C 1
ATOM 1066 O O . MET A 1 141 ? 11.596 -1.868 1.086 1.00 93.69 141 MET A O 1
ATOM 1070 N N . TRP A 1 142 ? 9.408 -1.399 1.298 1.00 94.06 142 TRP A N 1
ATOM 1071 C CA . TRP A 1 142 ? 9.128 -1.445 -0.128 1.00 94.06 142 TRP A CA 1
ATOM 1072 C C . TRP A 1 142 ? 9.904 -0.366 -0.892 1.00 94.06 142 TRP A C 1
ATOM 1074 O O . TRP A 1 142 ? 10.592 -0.685 -1.864 1.00 94.06 142 TRP A O 1
ATOM 1084 N N . ALA A 1 143 ? 9.882 0.886 -0.426 1.00 92.06 143 ALA A N 1
ATOM 1085 C CA . ALA A 1 143 ? 10.640 1.973 -1.043 1.00 92.06 143 ALA A CA 1
ATOM 1086 C C . ALA A 1 143 ? 12.159 1.717 -1.005 1.00 92.06 143 ALA A C 1
ATOM 1088 O O . ALA A 1 143 ? 12.854 1.916 -2.006 1.00 92.06 143 ALA A O 1
ATOM 1089 N N . ALA A 1 144 ? 12.678 1.239 0.130 1.00 93.19 144 ALA A N 1
ATOM 1090 C CA . ALA A 1 144 ? 14.088 0.898 0.286 1.00 93.19 144 ALA A CA 1
ATOM 1091 C C . ALA A 1 144 ? 14.500 -0.272 -0.623 1.00 93.19 144 ALA A C 1
ATOM 1093 O O . ALA A 1 144 ? 15.515 -0.183 -1.313 1.00 93.19 144 ALA A O 1
ATOM 1094 N N . GLY A 1 145 ? 13.698 -1.337 -0.668 1.00 90.94 145 GLY A N 1
ATOM 1095 C CA . GLY A 1 145 ? 13.927 -2.506 -1.513 1.00 90.94 145 GLY A CA 1
ATOM 1096 C C . GLY A 1 145 ? 13.913 -2.150 -2.995 1.00 90.94 145 GLY A C 1
ATOM 1097 O O . GLY A 1 145 ? 14.825 -2.529 -3.725 1.00 90.94 145 GLY A O 1
ATOM 1098 N N . PHE A 1 146 ? 12.948 -1.337 -3.432 1.00 90.94 146 PHE A N 1
ATOM 1099 C CA . PHE A 1 146 ? 12.890 -0.868 -4.815 1.00 90.94 146 PHE A CA 1
ATOM 1100 C C . PHE A 1 146 ? 14.129 -0.049 -5.193 1.00 90.94 146 PHE A C 1
ATOM 1102 O O . PHE A 1 146 ? 14.702 -0.253 -6.266 1.00 90.94 146 PHE A O 1
ATOM 1109 N N . LYS A 1 147 ? 14.586 0.840 -4.300 1.00 90.19 147 LYS A N 1
ATOM 1110 C CA . LYS A 1 147 ? 15.817 1.612 -4.507 1.00 90.19 147 LYS A CA 1
ATOM 1111 C C . LYS A 1 147 ? 17.039 0.698 -4.617 1.00 90.19 147 LYS A C 1
ATOM 1113 O O . LYS A 1 147 ? 17.824 0.873 -5.540 1.00 90.19 147 LYS A O 1
ATOM 1118 N N . MET A 1 148 ? 17.189 -0.281 -3.724 1.00 88.88 148 MET A N 1
ATOM 1119 C CA . MET A 1 148 ? 18.328 -1.208 -3.749 1.00 88.88 148 MET A CA 1
ATOM 1120 C C . MET A 1 148 ? 18.359 -2.060 -5.020 1.00 88.88 148 MET A C 1
ATOM 1122 O O . MET A 1 148 ? 19.397 -2.121 -5.672 1.00 88.88 148 MET A O 1
ATOM 1126 N N . ILE A 1 149 ? 17.225 -2.648 -5.416 1.00 86.62 149 ILE A N 1
ATOM 1127 C CA . ILE A 1 149 ? 17.127 -3.435 -6.657 1.00 86.62 149 ILE A CA 1
ATOM 1128 C C . ILE A 1 149 ? 17.468 -2.559 -7.871 1.00 86.62 149 ILE A C 1
ATOM 1130 O O . ILE A 1 149 ? 18.229 -2.971 -8.742 1.00 86.62 149 ILE A O 1
ATOM 1134 N N . SER A 1 150 ? 16.968 -1.320 -7.900 1.00 84.44 150 SER A N 1
ATOM 1135 C CA . SER A 1 150 ? 17.245 -0.384 -8.996 1.00 84.44 150 SER A CA 1
ATOM 1136 C C . SER A 1 150 ? 18.723 0.015 -9.090 1.00 84.44 150 SER A C 1
ATOM 1138 O O . SER A 1 150 ? 19.232 0.201 -10.191 1.00 84.44 150 SER A O 1
ATOM 1140 N N . GLU A 1 151 ? 19.424 0.171 -7.963 1.00 85.12 151 GLU A N 1
ATOM 1141 C CA . GLU A 1 151 ? 20.863 0.473 -7.954 1.00 85.12 151 GLU A CA 1
ATOM 1142 C C . GLU A 1 151 ? 21.703 -0.740 -8.383 1.00 85.12 151 GLU A C 1
ATOM 1144 O O . GLU A 1 151 ? 22.639 -0.583 -9.166 1.00 85.12 151 GLU A O 1
ATOM 1149 N N . MET A 1 152 ? 21.340 -1.954 -7.954 1.00 80.25 152 MET A N 1
ATOM 1150 C CA . MET A 1 152 ? 22.007 -3.186 -8.398 1.00 80.25 152 MET A CA 1
ATOM 1151 C C . MET A 1 152 ? 21.890 -3.388 -9.914 1.00 80.25 152 MET A C 1
ATOM 1153 O O . MET A 1 152 ? 22.882 -3.707 -10.570 1.00 80.25 152 MET A O 1
ATOM 1157 N N . ASP A 1 153 ? 20.711 -3.124 -10.482 1.00 77.69 153 ASP A N 1
ATOM 1158 C CA . ASP A 1 153 ? 20.487 -3.209 -11.927 1.00 77.69 153 ASP A CA 1
ATOM 1159 C C . ASP A 1 153 ? 21.362 -2.216 -12.716 1.00 77.69 153 ASP A C 1
ATOM 1161 O O . ASP A 1 153 ? 21.873 -2.560 -13.785 1.00 77.69 153 ASP A O 1
ATOM 1165 N N . LYS A 1 154 ? 21.593 -1.003 -12.190 1.00 77.00 154 LYS A N 1
ATOM 1166 C CA . LYS A 1 154 ? 22.488 -0.011 -12.817 1.00 77.00 154 LYS A CA 1
ATOM 1167 C C . LYS A 1 154 ? 23.952 -0.444 -12.788 1.00 77.00 154 LYS A C 1
ATOM 1169 O O . LYS A 1 154 ? 24.643 -0.275 -13.790 1.00 77.00 154 LYS A O 1
ATOM 1174 N N . VAL A 1 155 ? 24.422 -0.985 -11.661 1.00 74.25 155 VAL A N 1
ATOM 1175 C CA . VAL A 1 155 ? 25.801 -1.486 -11.522 1.00 74.25 155 VAL A CA 1
ATOM 1176 C C . VAL A 1 155 ? 26.045 -2.618 -12.516 1.00 74.25 155 VAL A C 1
ATOM 1178 O O . VAL A 1 155 ? 27.008 -2.575 -13.275 1.00 74.25 155 VAL A O 1
ATOM 1181 N N . GLN A 1 156 ? 25.117 -3.572 -12.599 1.00 67.75 156 GLN A N 1
ATOM 1182 C CA . GLN A 1 156 ? 25.239 -4.705 -13.510 1.00 67.75 156 GLN A CA 1
ATOM 1183 C C . GLN A 1 156 ? 25.198 -4.279 -14.988 1.00 67.75 156 GLN A C 1
ATOM 1185 O O . GLN A 1 156 ? 25.946 -4.819 -15.803 1.00 67.75 156 GLN A O 1
ATOM 1190 N N . ALA A 1 157 ? 24.389 -3.271 -15.336 1.00 64.62 157 ALA A N 1
ATOM 1191 C CA . ALA A 1 157 ? 24.400 -2.671 -16.670 1.00 64.62 157 ALA A CA 1
ATOM 1192 C C . ALA A 1 157 ? 25.743 -1.975 -16.985 1.00 64.62 157 ALA A C 1
ATOM 1194 O O . ALA A 1 157 ? 26.290 -2.158 -18.076 1.00 64.62 157 ALA A O 1
ATOM 1195 N N . GLY A 1 158 ? 26.310 -1.234 -16.028 1.00 61.16 158 GLY A N 1
ATOM 1196 C CA . GLY A 1 158 ? 27.617 -0.579 -16.158 1.00 61.16 158 GLY A CA 1
ATOM 1197 C C . GLY A 1 158 ? 28.780 -1.560 -16.335 1.00 61.16 158 GLY A C 1
ATOM 1198 O O . GLY A 1 158 ? 29.623 -1.356 -17.210 1.00 61.16 158 GLY A O 1
ATOM 1199 N N . ASP A 1 159 ? 28.782 -2.661 -15.582 1.00 58.06 159 ASP A N 1
ATOM 1200 C CA . ASP A 1 159 ? 29.792 -3.721 -15.689 1.00 58.06 159 ASP A CA 1
ATOM 1201 C C . ASP A 1 159 ? 29.693 -4.491 -17.014 1.00 58.06 159 ASP A C 1
ATOM 1203 O O . ASP A 1 159 ? 30.704 -4.854 -17.615 1.00 58.06 159 ASP A O 1
ATOM 1207 N N . SER A 1 160 ? 28.481 -4.695 -17.538 1.00 57.12 160 SER A N 1
ATOM 1208 C CA . SER A 1 160 ? 28.316 -5.293 -18.868 1.00 57.12 160 SER A CA 1
ATOM 1209 C C . SER A 1 160 ? 28.793 -4.373 -20.003 1.00 57.12 160 SER A C 1
ATOM 1211 O O . SER A 1 160 ? 29.388 -4.857 -20.965 1.00 57.12 160 SER A O 1
ATOM 1213 N N . LEU A 1 161 ? 28.624 -3.051 -19.880 1.00 51.59 161 LEU A N 1
ATOM 1214 C CA . LEU A 1 161 ? 29.137 -2.068 -20.846 1.00 51.59 161 LEU A CA 1
ATOM 1215 C C . LEU A 1 161 ? 30.667 -1.943 -20.802 1.00 51.59 161 LEU A C 1
ATOM 1217 O O . LEU A 1 161 ? 31.302 -1.807 -21.853 1.00 51.59 161 LEU A O 1
ATOM 1221 N N . SER A 1 162 ? 31.274 -2.018 -19.615 1.00 53.44 162 SER A N 1
ATOM 1222 C CA . SER A 1 162 ? 32.733 -1.998 -19.466 1.00 53.44 162 SER A CA 1
ATOM 1223 C C . SER A 1 162 ? 33.370 -3.288 -19.999 1.00 53.44 162 SER A C 1
ATOM 1225 O O . SER A 1 162 ? 34.357 -3.218 -20.735 1.00 53.44 162 SER A O 1
ATOM 1227 N N . ALA A 1 163 ? 32.755 -4.452 -19.757 1.00 52.12 163 ALA A N 1
ATOM 1228 C CA . ALA A 1 163 ? 33.171 -5.727 -20.343 1.00 52.12 163 ALA A C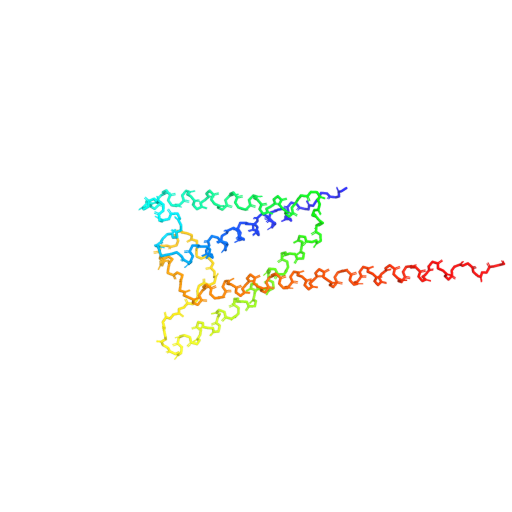A 1
ATOM 1229 C C . ALA A 1 163 ? 33.043 -5.746 -21.879 1.00 52.12 163 ALA A C 1
ATOM 1231 O O . ALA A 1 163 ? 33.947 -6.218 -22.571 1.00 52.12 163 ALA A O 1
ATOM 1232 N N . PHE A 1 164 ? 31.964 -5.177 -22.430 1.00 46.16 164 PHE A N 1
ATOM 1233 C CA . PHE A 1 164 ? 31.772 -5.084 -23.881 1.00 46.16 164 PHE A CA 1
ATOM 1234 C C . PHE A 1 164 ? 32.813 -4.159 -24.536 1.00 46.16 164 PHE A C 1
ATOM 1236 O O . PHE A 1 164 ? 33.375 -4.505 -25.574 1.00 46.16 164 PHE A O 1
ATOM 1243 N N . SER A 1 165 ? 33.147 -3.037 -23.886 1.00 48.97 165 SER A N 1
ATOM 1244 C CA . SER A 1 165 ? 34.174 -2.084 -24.346 1.00 48.97 165 SER A CA 1
ATOM 1245 C C . SER A 1 165 ? 35.596 -2.661 -24.312 1.00 48.97 165 SER A C 1
ATOM 1247 O O . SER A 1 165 ? 36.421 -2.337 -25.162 1.00 48.97 165 SER A O 1
ATOM 1249 N N . LEU A 1 166 ? 35.890 -3.544 -23.353 1.00 47.97 166 LEU A N 1
ATOM 1250 C CA . LEU A 1 166 ? 37.169 -4.259 -23.281 1.00 47.97 166 LEU A CA 1
ATOM 1251 C C . LEU A 1 166 ? 37.284 -5.354 -24.352 1.00 47.97 166 LEU A C 1
ATOM 1253 O O . LEU A 1 166 ? 38.362 -5.558 -24.907 1.00 47.97 166 LEU A O 1
ATOM 1257 N N . SER A 1 167 ? 36.178 -6.025 -24.687 1.00 48.03 167 SER A N 1
ATOM 1258 C CA . SER A 1 167 ? 36.159 -7.073 -25.719 1.00 48.03 167 SER A CA 1
ATOM 1259 C C . SER A 1 167 ? 36.229 -6.542 -27.158 1.00 48.03 167 SER A C 1
ATOM 1261 O O . SER A 1 167 ? 36.719 -7.238 -28.043 1.00 48.03 167 SER A O 1
ATOM 1263 N N . SER A 1 168 ? 35.798 -5.301 -27.406 1.00 44.00 168 SER A N 1
ATOM 1264 C CA . SER A 1 168 ? 35.894 -4.659 -28.724 1.00 44.00 168 SER A CA 1
ATOM 1265 C C . SER A 1 168 ? 37.275 -4.054 -29.010 1.00 44.00 168 SER A C 1
ATOM 1267 O O . SER A 1 168 ? 37.613 -3.849 -30.174 1.00 44.00 168 SER A O 1
ATOM 1269 N N . PHE A 1 169 ? 38.105 -3.837 -27.984 1.00 48.50 169 PHE A N 1
ATOM 1270 C CA . PHE A 1 169 ? 39.474 -3.325 -28.134 1.00 48.50 169 PHE A CA 1
ATOM 1271 C C . PHE A 1 169 ? 40.548 -4.410 -28.323 1.00 48.50 169 PHE A C 1
ATOM 1273 O O . PHE A 1 169 ? 41.657 -4.087 -28.747 1.00 48.50 169 PHE A O 1
ATOM 1280 N N . SER A 1 170 ? 40.258 -5.692 -28.064 1.00 46.34 170 SER A N 1
ATOM 1281 C CA . SER A 1 170 ? 41.236 -6.779 -28.271 1.00 46.34 170 SER A CA 1
ATOM 1282 C C . SER A 1 170 ? 41.224 -7.385 -29.686 1.00 46.34 170 SER A C 1
ATOM 1284 O O . SER A 1 170 ? 41.999 -8.297 -29.966 1.00 46.34 170 SER A O 1
ATOM 1286 N N . GLY A 1 171 ? 40.383 -6.873 -30.594 1.00 48.25 171 GLY A N 1
ATOM 1287 C CA . GLY A 1 171 ? 40.198 -7.405 -31.952 1.00 48.25 171 GLY A CA 1
ATOM 1288 C C . GLY A 1 171 ? 41.054 -6.780 -33.065 1.00 48.25 171 GLY A C 1
ATOM 1289 O O . GLY A 1 171 ? 40.989 -7.254 -34.194 1.00 48.25 171 GLY A O 1
ATOM 1290 N N . THR A 1 172 ? 41.855 -5.741 -32.804 1.00 45.97 172 THR A N 1
ATOM 1291 C CA . THR A 1 172 ? 42.590 -4.993 -33.856 1.00 45.97 172 THR A CA 1
ATOM 1292 C C . THR A 1 172 ? 44.112 -5.023 -33.701 1.00 45.97 172 THR A C 1
ATOM 1294 O O . THR A 1 172 ? 44.788 -4.020 -33.902 1.00 45.97 172 THR A O 1
ATOM 1297 N N . SER A 1 173 ? 44.673 -6.182 -33.355 1.00 45.75 173 SER A N 1
ATOM 1298 C CA . SER A 1 173 ? 46.127 -6.383 -33.259 1.00 45.75 173 SER A CA 1
ATOM 1299 C C . SER A 1 173 ? 46.581 -7.677 -33.947 1.00 45.75 173 SER A C 1
ATOM 1301 O O . SER A 1 173 ? 47.360 -8.429 -33.372 1.00 45.75 173 SER A O 1
ATOM 1303 N N . GLN A 1 174 ? 46.114 -7.957 -35.165 1.00 43.34 174 GLN A N 1
ATOM 1304 C CA . GLN A 1 174 ? 46.809 -8.864 -36.089 1.00 43.34 174 GLN A CA 1
ATOM 1305 C C . GLN A 1 174 ? 46.554 -8.428 -37.535 1.00 43.34 174 GLN A C 1
ATOM 1307 O O . GLN A 1 174 ? 45.542 -8.808 -38.118 1.00 43.34 174 GLN A O 1
ATOM 1312 N N . HIS A 1 175 ? 47.434 -7.578 -38.071 1.00 36.25 175 HIS A N 1
ATOM 1313 C CA . HIS A 1 175 ? 48.213 -7.813 -39.297 1.00 36.25 175 HIS A CA 1
ATOM 1314 C C . HIS A 1 175 ? 49.019 -6.575 -39.695 1.00 36.25 175 HIS A C 1
ATOM 1316 O O . HIS A 1 175 ? 48.453 -5.462 -39.666 1.00 36.25 175 HIS A O 1
#

Organism: Toxoplasma gondii (strain ATCC 50861 / VEG) (NCBI:txid432359)

Secondary structure (DSSP, 8-state):
-----HHHHHHHHHHHHHHHHHHHHHHHHTS-STTHHHHHHH--HHHHHHHHHHHHHHHHHHHHHHHHSTTS-HHHHHHHHHHHHHHHHHHHHHHHHHHHHHHHTT-------S---TT-TT------HHHHHHHHHHHHHHHHHHHHHHHHHHHHHHHHHHHHHHHHHTTS---

Foldseek 3Di:
DPPDPPVVLVVLLVVLLVVLLLVQLLQQLVPPALQGPLCVVPVDLVSSVVVSVVSSVVRSVVSSCVCPPPPHDPVLSVQLVVQLVVLLVVLVVVQVVVQVVCVVVVVPDHADLPSDPSPPVPGRDPVDPVNSVSSVSSVVSSVVSSVVVVVVVVVVVVVVVVVVVVVVVVPPPDD